Protein AF-X1SL46-F1 (afdb_monomer)

Structure (mmCIF, N/CA/C/O backbone):
data_AF-X1SL46-F1
#
_entry.id   AF-X1SL46-F1
#
loop_
_atom_site.group_PDB
_atom_site.id
_atom_site.type_symbol
_atom_site.label_atom_id
_atom_site.label_alt_id
_atom_site.label_comp_id
_atom_site.label_asym_id
_atom_site.label_entity_id
_atom_site.label_seq_id
_atom_site.pdbx_PDB_ins_code
_atom_site.Cartn_x
_atom_site.Cartn_y
_atom_site.Cartn_z
_atom_site.occupancy
_atom_site.B_iso_or_equiv
_atom_site.auth_seq_id
_atom_site.auth_comp_id
_atom_site.auth_asym_id
_atom_site.auth_atom_id
_atom_site.pdbx_PDB_model_num
ATOM 1 N N . ARG A 1 1 ? 10.139 -12.713 4.785 1.00 58.41 1 ARG A N 1
ATOM 2 C CA . ARG A 1 1 ? 9.504 -11.368 4.733 1.00 58.41 1 ARG A CA 1
ATOM 3 C C . ARG A 1 1 ? 7.977 -11.430 4.865 1.00 58.41 1 ARG A C 1
ATOM 5 O O . ARG A 1 1 ? 7.460 -10.673 5.670 1.00 58.41 1 ARG A O 1
ATOM 12 N N . CYS A 1 2 ? 7.266 -12.348 4.195 1.00 61.91 2 CYS A N 1
ATOM 13 C CA . CYS A 1 2 ? 5.795 -12.457 4.283 1.00 61.91 2 CYS A CA 1
ATOM 14 C C . CYS A 1 2 ? 5.228 -12.669 5.702 1.00 61.91 2 CYS A C 1
ATOM 16 O O . CYS A 1 2 ? 4.171 -12.136 6.013 1.00 61.91 2 CYS A O 1
ATOM 18 N N . GLN A 1 3 ? 5.934 -13.389 6.584 1.00 73.50 3 GLN A N 1
ATOM 19 C CA . GLN A 1 3 ? 5.473 -13.589 7.969 1.00 73.50 3 GLN A CA 1
ATOM 20 C C . GLN A 1 3 ? 5.343 -12.278 8.757 1.00 73.50 3 GLN A C 1
ATOM 22 O O . GLN A 1 3 ? 4.343 -12.077 9.434 1.00 73.50 3 GLN A O 1
ATOM 27 N N . VAL A 1 4 ? 6.300 -11.357 8.599 1.00 76.94 4 VAL A N 1
ATOM 28 C CA . VAL A 1 4 ? 6.293 -10.061 9.301 1.00 76.94 4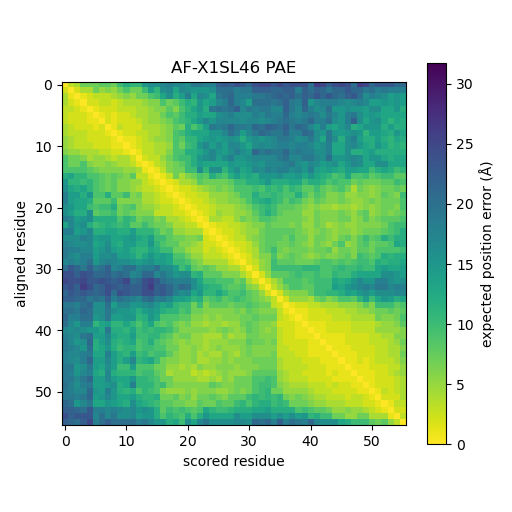 VAL A CA 1
ATOM 29 C C . VAL A 1 4 ? 5.127 -9.187 8.830 1.0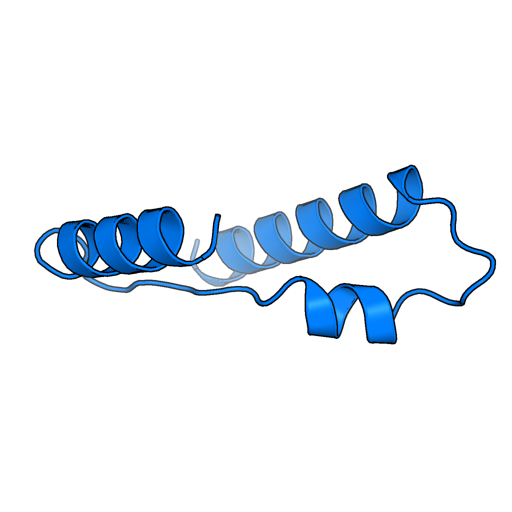0 76.94 4 VAL A C 1
ATOM 31 O O . VAL A 1 4 ? 4.510 -8.485 9.626 1.00 76.94 4 VAL A O 1
ATOM 34 N N . ALA A 1 5 ? 4.783 -9.260 7.539 1.00 73.38 5 ALA A N 1
ATOM 35 C CA . ALA A 1 5 ? 3.641 -8.539 6.984 1.00 73.38 5 ALA A CA 1
ATOM 36 C C . ALA A 1 5 ? 2.310 -9.051 7.560 1.00 73.38 5 ALA A C 1
ATOM 38 O O . ALA A 1 5 ? 1.475 -8.248 7.968 1.00 73.38 5 ALA A O 1
ATOM 39 N N . ASN A 1 6 ? 2.134 -10.372 7.669 1.00 76.94 6 ASN A N 1
ATOM 40 C CA . ASN A 1 6 ? 0.913 -10.964 8.227 1.00 76.94 6 ASN A CA 1
ATOM 41 C C . ASN A 1 6 ? 0.736 -10.660 9.722 1.00 76.94 6 ASN A C 1
ATOM 43 O O . ASN A 1 6 ? -0.377 -10.355 10.161 1.00 76.94 6 ASN A O 1
ATOM 47 N N . GLU A 1 7 ? 1.820 -10.689 10.503 1.00 81.56 7 GLU A N 1
ATOM 48 C CA . GLU A 1 7 ? 1.779 -10.255 11.905 1.00 81.56 7 GLU A CA 1
ATOM 49 C C . GLU A 1 7 ? 1.430 -8.768 12.025 1.00 81.56 7 GLU A C 1
ATOM 51 O O . GLU A 1 7 ? 0.586 -8.397 12.844 1.00 81.56 7 GLU A O 1
ATOM 56 N N . GLY A 1 8 ? 2.021 -7.920 11.177 1.00 75.38 8 GLY A N 1
ATOM 57 C CA . GLY A 1 8 ? 1.717 -6.490 11.127 1.00 75.38 8 GLY A CA 1
ATOM 58 C C . GLY A 1 8 ? 0.242 -6.212 10.822 1.00 75.38 8 GLY A C 1
ATOM 59 O O . GLY A 1 8 ? -0.399 -5.452 11.547 1.00 75.38 8 GLY A O 1
ATOM 60 N N . ILE A 1 9 ? -0.316 -6.883 9.809 1.00 75.38 9 ILE A N 1
ATOM 61 C CA . ILE A 1 9 ? -1.731 -6.776 9.415 1.00 75.38 9 ILE A CA 1
ATOM 62 C C . ILE A 1 9 ? -2.655 -7.188 10.567 1.00 75.38 9 ILE A C 1
ATOM 64 O O . ILE A 1 9 ? -3.574 -6.448 10.918 1.00 75.38 9 ILE A O 1
ATOM 68 N N . THR A 1 10 ? -2.378 -8.329 11.205 1.00 78.44 10 THR A N 1
ATOM 69 C CA . THR A 1 10 ? -3.186 -8.843 12.327 1.00 78.44 10 THR A CA 1
ATOM 70 C C . THR A 1 10 ? -3.193 -7.868 13.505 1.00 78.44 10 THR A C 1
ATOM 72 O O . THR A 1 10 ? -4.225 -7.654 14.140 1.00 78.44 10 THR A O 1
ATOM 75 N N . ARG A 1 11 ? -2.055 -7.222 13.782 1.00 78.81 11 ARG A N 1
ATOM 76 C CA . ARG A 1 11 ? -1.924 -6.249 14.873 1.00 78.81 11 ARG A CA 1
ATOM 77 C C . ARG A 1 11 ? -2.625 -4.918 14.576 1.00 78.81 11 ARG A C 1
ATOM 79 O O . ARG A 1 11 ? -3.106 -4.271 15.505 1.00 78.81 11 ARG A O 1
ATOM 86 N N . LEU A 1 12 ? -2.676 -4.513 13.306 1.00 71.75 12 LEU A N 1
ATOM 87 C CA . LEU A 1 12 ? -3.331 -3.282 12.850 1.00 71.75 12 LEU A CA 1
ATOM 88 C C . LEU A 1 12 ? -4.857 -3.417 12.786 1.00 71.75 12 LEU A C 1
ATOM 90 O O . LEU A 1 12 ? -5.545 -2.470 13.150 1.00 71.75 12 LEU A O 1
ATOM 94 N N . LEU A 1 13 ? -5.385 -4.591 12.421 1.00 70.00 13 LEU A N 1
ATOM 95 C CA . LEU A 1 13 ? -6.829 -4.854 12.306 1.00 70.00 13 LEU A CA 1
ATOM 96 C C . LEU A 1 13 ? -7.631 -4.530 13.575 1.00 70.00 13 LEU A C 1
ATOM 98 O O . LEU A 1 13 ? -8.759 -4.066 13.480 1.00 70.00 13 LEU A O 1
ATOM 102 N N . GLY A 1 14 ? -7.059 -4.735 14.764 1.00 72.25 14 GLY A N 1
ATOM 103 C CA . GLY A 1 14 ? -7.731 -4.415 16.031 1.00 72.25 14 GLY A CA 1
ATOM 104 C C . GLY A 1 14 ? -7.672 -2.936 16.439 1.00 72.25 14 GLY A C 1
ATOM 105 O O . GLY A 1 14 ? -8.152 -2.587 17.515 1.00 72.25 14 GLY A O 1
ATOM 106 N N . LYS A 1 15 ? -7.013 -2.083 15.647 1.00 74.25 15 LYS A N 1
ATOM 107 C CA . LYS A 1 15 ? -6.673 -0.692 15.997 1.00 74.25 15 LYS A CA 1
ATOM 108 C C . LYS A 1 15 ? -7.137 0.332 14.955 1.00 74.25 15 LYS A C 1
ATOM 110 O O . LYS A 1 15 ? -6.948 1.520 15.197 1.00 74.25 15 LYS A O 1
ATOM 115 N N . VAL A 1 16 ? -7.690 -0.101 13.819 1.00 72.69 16 VAL A N 1
ATOM 116 C CA . VAL A 1 16 ? -8.103 0.775 1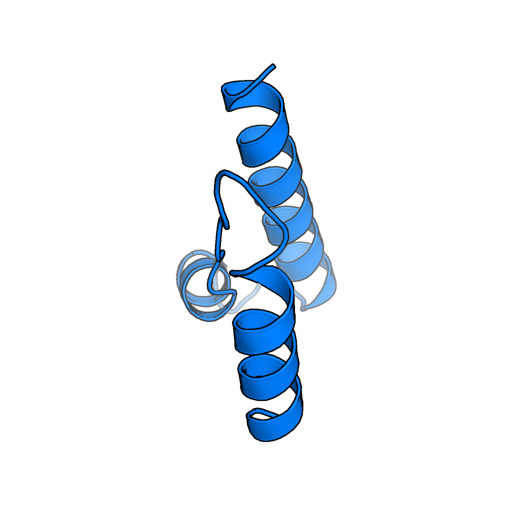2.709 1.00 72.69 16 VAL A CA 1
ATOM 117 C C . VAL A 1 16 ? -9.545 0.487 12.294 1.00 72.69 16 VAL A C 1
ATOM 119 O O . VAL A 1 16 ? -9.943 -0.674 12.239 1.00 72.69 16 VAL A O 1
ATOM 122 N N . ASP A 1 17 ? -10.310 1.527 11.957 1.00 75.31 17 ASP A N 1
ATOM 123 C CA . ASP A 1 17 ? -11.685 1.387 11.449 1.00 75.31 17 ASP A CA 1
ATOM 124 C C . ASP A 1 17 ? -11.730 0.790 10.034 1.00 75.31 17 ASP A C 1
ATOM 126 O O . ASP A 1 17 ? -12.703 0.151 9.637 1.00 75.31 17 ASP A O 1
ATOM 130 N N . THR A 1 18 ? -10.678 0.991 9.235 1.00 68.75 18 THR A N 1
ATOM 131 C CA . THR A 1 18 ? -10.556 0.429 7.884 1.00 68.75 18 THR A CA 1
ATOM 132 C C . THR A 1 18 ? -9.085 0.231 7.530 1.00 68.75 18 THR A C 1
ATOM 134 O O . THR A 1 18 ? -8.268 1.136 7.685 1.00 68.75 18 THR A O 1
ATOM 137 N N . LEU A 1 19 ? -8.743 -0.964 7.041 1.00 75.12 19 LEU A N 1
ATOM 138 C CA . LEU A 1 19 ? -7.408 -1.301 6.549 1.00 75.12 19 LEU A CA 1
ATOM 139 C C . LEU A 1 19 ? -7.443 -1.412 5.022 1.00 75.12 19 LEU A C 1
ATOM 141 O O . LEU A 1 19 ? -8.135 -2.271 4.478 1.00 75.12 19 LEU A O 1
ATOM 145 N N . ILE A 1 20 ? -6.666 -0.575 4.337 1.00 73.94 20 ILE A N 1
ATOM 146 C CA . ILE A 1 20 ? -6.538 -0.597 2.877 1.00 73.94 20 ILE A CA 1
ATOM 147 C C . ILE A 1 20 ? -5.220 -1.278 2.522 1.00 73.94 20 ILE A C 1
ATOM 149 O O . ILE A 1 20 ? -4.145 -0.794 2.870 1.00 73.94 20 ILE A O 1
ATOM 153 N N . ILE A 1 21 ? -5.308 -2.419 1.840 1.00 75.69 21 ILE A N 1
ATOM 154 C CA . ILE A 1 21 ? -4.149 -3.205 1.411 1.00 75.69 21 ILE A CA 1
ATOM 155 C C . ILE A 1 21 ? -3.979 -3.016 -0.094 1.00 75.69 21 ILE A C 1
ATOM 157 O O . ILE A 1 21 ? -4.848 -3.412 -0.870 1.00 75.69 21 ILE A O 1
ATOM 161 N N . ILE A 1 22 ? -2.852 -2.433 -0.506 1.00 74.94 22 ILE A N 1
ATOM 162 C CA . ILE A 1 22 ? -2.507 -2.230 -1.918 1.00 74.94 22 ILE A CA 1
ATOM 163 C C . ILE A 1 22 ? -1.444 -3.268 -2.307 1.00 74.94 22 ILE A C 1
ATOM 165 O O . ILE A 1 22 ? -0.315 -3.197 -1.818 1.00 74.94 22 ILE A O 1
ATOM 169 N N . PRO A 1 23 ? -1.784 -4.270 -3.139 1.00 71.44 23 PRO A N 1
ATOM 170 C CA . PRO A 1 23 ? -0.827 -5.273 -3.584 1.00 71.44 23 PRO A CA 1
ATOM 171 C C . PRO A 1 23 ? 0.073 -4.700 -4.684 1.00 71.44 23 PRO A C 1
ATOM 173 O O . PRO A 1 23 ? -0.386 -4.436 -5.796 1.00 71.44 23 PRO A O 1
ATOM 176 N N . ASN A 1 24 ? 1.368 -4.566 -4.392 1.00 72.50 24 ASN A N 1
ATOM 177 C CA . ASN A 1 24 ? 2.357 -4.071 -5.355 1.00 72.50 24 ASN A CA 1
ATOM 178 C C . ASN A 1 24 ? 2.492 -4.959 -6.601 1.00 72.50 24 ASN A C 1
ATOM 180 O O . ASN A 1 24 ? 2.841 -4.452 -7.661 1.00 72.50 24 ASN A O 1
ATOM 184 N N . ASP A 1 25 ? 2.153 -6.246 -6.511 1.00 71.38 25 ASP A N 1
ATOM 185 C CA . ASP A 1 25 ? 2.192 -7.169 -7.653 1.00 71.38 25 ASP A CA 1
ATOM 186 C C . ASP A 1 25 ? 1.278 -6.699 -8.796 1.00 71.38 25 ASP A C 1
ATOM 188 O O . ASP A 1 25 ? 1.669 -6.724 -9.958 1.00 71.38 25 ASP A O 1
ATOM 192 N N . ARG A 1 26 ? 0.103 -6.137 -8.470 1.00 68.31 26 ARG A N 1
ATOM 193 C CA . ARG A 1 26 ? -0.809 -5.572 -9.480 1.00 68.31 26 ARG A CA 1
ATOM 194 C C . ARG A 1 26 ? -0.294 -4.270 -10.091 1.00 68.31 26 ARG A C 1
ATOM 196 O O . ARG A 1 26 ? -0.676 -3.929 -11.204 1.00 68.31 26 ARG A O 1
ATOM 203 N N . LEU A 1 27 ? 0.537 -3.527 -9.359 1.00 67.44 27 LEU A N 1
ATOM 204 C CA . LEU A 1 27 ? 1.177 -2.309 -9.862 1.00 67.44 27 LEU A CA 1
ATOM 205 C C . LEU A 1 27 ? 2.312 -2.65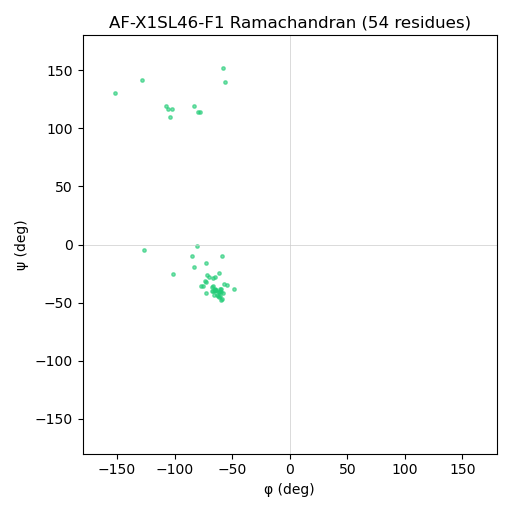2 -10.827 1.00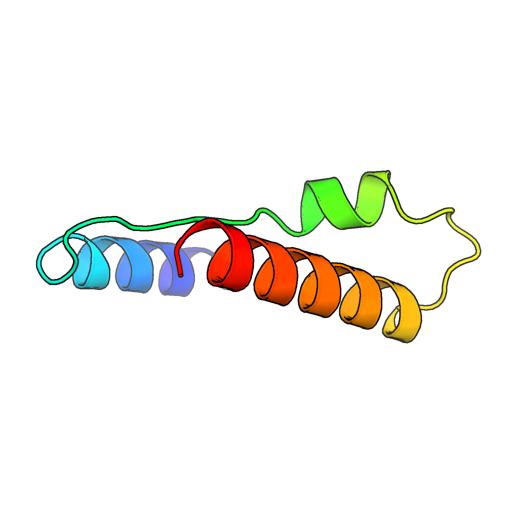 67.44 27 LEU A C 1
ATOM 207 O O . LEU A 1 27 ? 2.492 -1.963 -11.825 1.00 67.44 27 LEU A O 1
ATOM 211 N N . LEU A 1 28 ? 3.029 -3.745 -10.558 1.00 65.50 28 LEU A N 1
ATOM 212 C CA . LEU A 1 28 ? 4.066 -4.272 -11.440 1.00 65.50 28 LEU A CA 1
ATOM 213 C C . LEU A 1 28 ? 3.483 -4.810 -12.753 1.00 65.50 28 LEU A C 1
ATOM 215 O O . LEU A 1 28 ? 4.086 -4.578 -13.792 1.00 65.50 28 LEU A O 1
ATOM 219 N N . ASP A 1 29 ? 2.297 -5.428 -12.728 1.00 67.62 29 ASP A N 1
ATOM 220 C CA . ASP A 1 29 ? 1.589 -5.866 -13.946 1.00 67.62 29 ASP A CA 1
ATOM 221 C C . ASP A 1 29 ? 1.149 -4.694 -14.848 1.00 67.62 29 ASP A C 1
ATOM 223 O O . ASP A 1 29 ? 1.029 -4.846 -16.064 1.00 67.62 29 ASP A O 1
ATOM 227 N N . LEU A 1 30 ? 0.901 -3.517 -14.260 1.00 64.25 30 LEU A N 1
ATOM 228 C CA . LEU A 1 30 ? 0.572 -2.278 -14.979 1.00 64.25 30 LEU A CA 1
ATOM 229 C C . LEU A 1 30 ? 1.823 -1.535 -15.477 1.00 64.25 30 LEU A C 1
ATOM 231 O O . LEU A 1 30 ? 1.724 -0.693 -16.372 1.00 64.25 30 LEU A O 1
ATOM 235 N N . CYS A 1 31 ? 2.993 -1.823 -14.906 1.00 61.38 31 CYS A N 1
ATOM 236 C CA . CYS A 1 31 ? 4.264 -1.282 -15.361 1.00 61.38 31 CYS A CA 1
ATOM 237 C C . CYS A 1 31 ? 4.794 -2.107 -16.538 1.00 61.38 31 CYS A C 1
ATOM 239 O O . CYS A 1 31 ? 5.107 -3.286 -16.418 1.00 61.38 31 CYS A O 1
ATOM 241 N N . ASP A 1 32 ? 4.962 -1.456 -17.686 1.00 60.09 32 ASP A N 1
ATOM 242 C CA . ASP A 1 32 ? 5.596 -2.059 -18.858 1.00 60.09 32 ASP A CA 1
ATOM 243 C C . ASP A 1 32 ? 7.004 -2.569 -18.482 1.00 60.09 32 ASP A C 1
ATOM 245 O O . ASP A 1 32 ? 7.719 -1.875 -17.758 1.00 60.09 32 ASP A O 1
ATOM 249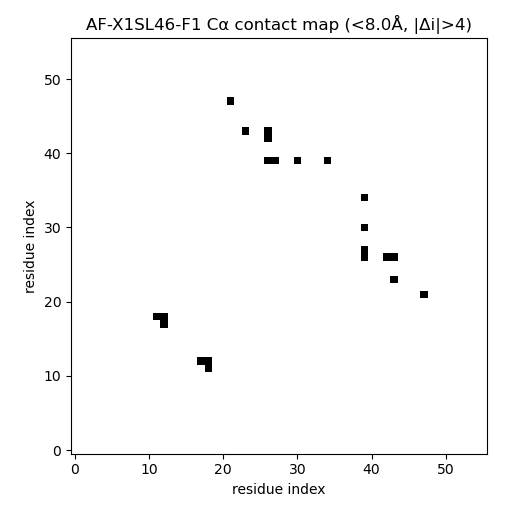 N N . GLN A 1 33 ? 7.455 -3.733 -18.968 1.00 62.47 33 GLN A N 1
ATOM 250 C CA . GLN A 1 33 ? 8.734 -4.369 -18.557 1.00 62.47 33 GLN A CA 1
ATOM 251 C C . GLN A 1 33 ? 9.992 -3.505 -18.811 1.00 62.47 33 GLN A C 1
ATOM 253 O O . GLN A 1 33 ? 11.088 -3.830 -18.359 1.00 62.47 33 GLN A O 1
ATOM 258 N N . LYS A 1 34 ? 9.847 -2.394 -19.543 1.00 60.88 34 LYS A N 1
ATOM 259 C CA . LYS A 1 34 ? 10.887 -1.378 -19.784 1.00 60.88 34 LYS A CA 1
ATOM 260 C C . LYS A 1 34 ? 10.992 -0.330 -18.672 1.00 60.88 34 LYS A C 1
ATOM 262 O O . LYS A 1 34 ? 11.908 0.491 -18.680 1.00 60.88 34 LYS A O 1
ATOM 267 N N . THR A 1 35 ? 10.045 -0.328 -17.746 1.00 62.22 35 THR A N 1
ATOM 268 C CA . THR A 1 35 ? 9.946 0.634 -16.656 1.00 62.22 35 THR A CA 1
ATOM 269 C C . THR A 1 35 ? 10.922 0.218 -15.561 1.00 62.22 35 THR A C 1
ATOM 271 O O . THR A 1 35 ? 10.778 -0.842 -14.959 1.00 62.22 35 THR A O 1
ATOM 274 N N . GLY A 1 36 ? 11.950 1.035 -15.321 1.00 68.50 36 GLY A N 1
ATOM 275 C CA . GLY A 1 36 ? 12.892 0.799 -14.229 1.00 68.50 36 GLY A CA 1
ATOM 276 C C . GLY A 1 36 ? 12.176 0.753 -12.878 1.00 68.50 36 GLY A C 1
ATOM 277 O O . GLY A 1 36 ? 11.146 1.401 -12.690 1.00 68.50 36 GLY A O 1
ATOM 278 N N . VAL A 1 37 ? 12.751 0.008 -11.934 1.00 71.00 37 VAL A N 1
ATOM 279 C CA . VAL A 1 37 ? 12.217 -0.203 -10.579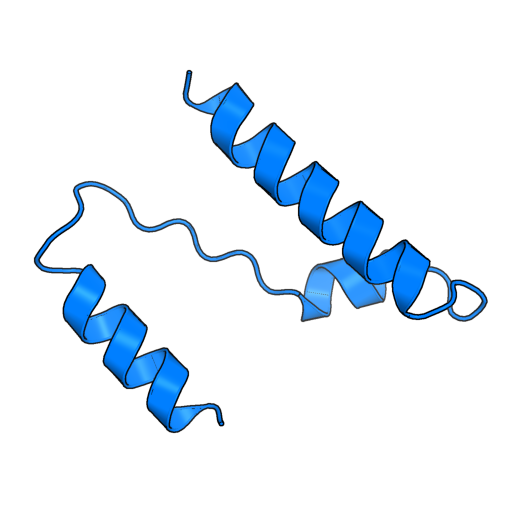 1.00 71.00 37 VAL A CA 1
ATOM 280 C C . VAL A 1 37 ? 11.812 1.120 -9.903 1.00 71.00 37 VAL A C 1
ATOM 282 O O . VAL A 1 37 ? 10.752 1.193 -9.289 1.00 71.00 37 VAL A O 1
ATOM 285 N N . ASP A 1 38 ? 12.582 2.195 -10.102 1.00 74.81 38 ASP A N 1
ATOM 286 C CA . ASP A 1 38 ? 12.265 3.547 -9.617 1.00 74.81 38 ASP A CA 1
ATOM 287 C C . ASP A 1 38 ? 10.921 4.102 -10.108 1.00 74.81 38 ASP A C 1
ATOM 289 O O . ASP A 1 38 ? 10.180 4.718 -9.342 1.00 74.81 38 ASP A O 1
ATOM 293 N N . ASN A 1 39 ? 10.576 3.896 -11.381 1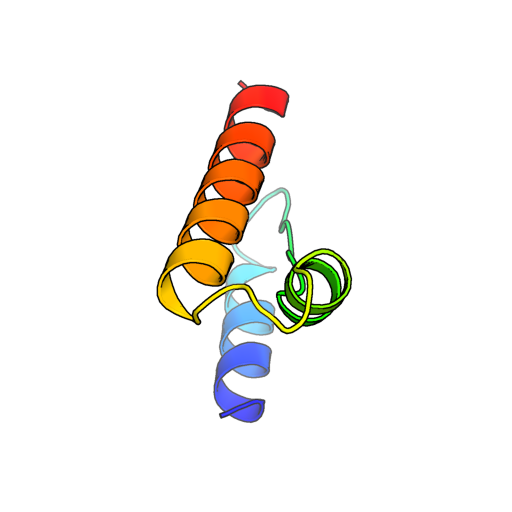.00 75.25 39 ASN A N 1
ATOM 294 C CA . ASN A 1 39 ? 9.304 4.382 -11.913 1.00 75.25 39 ASN A CA 1
ATOM 295 C C . ASN A 1 39 ? 8.123 3.538 -11.414 1.00 75.25 39 ASN A C 1
ATOM 297 O O . ASN A 1 39 ? 7.041 4.087 -11.215 1.00 75.25 39 ASN A O 1
ATOM 301 N N . ALA A 1 40 ? 8.324 2.240 -11.163 1.00 73.94 40 ALA A N 1
ATOM 302 C CA . ALA A 1 40 ? 7.296 1.395 -10.554 1.00 73.94 40 ALA A CA 1
ATOM 303 C C . ALA A 1 40 ? 6.981 1.835 -9.114 1.00 73.94 40 ALA A C 1
ATOM 305 O O . ALA A 1 40 ? 5.815 1.898 -8.724 1.00 73.94 40 ALA A O 1
ATOM 306 N N . PHE A 1 41 ? 8.005 2.229 -8.347 1.00 74.62 41 PHE A N 1
ATOM 307 C CA . PHE A 1 41 ? 7.810 2.807 -7.015 1.00 74.62 41 PHE A CA 1
ATOM 308 C C . PHE A 1 41 ? 7.070 4.146 -7.055 1.00 74.62 41 PHE A C 1
ATOM 310 O O . PHE A 1 41 ? 6.162 4.351 -6.254 1.00 74.62 41 PHE A O 1
ATOM 317 N N . LYS A 1 42 ? 7.371 5.020 -8.024 1.00 80.25 42 LYS A N 1
ATOM 318 C CA . LYS A 1 42 ? 6.611 6.271 -8.203 1.00 80.25 42 LYS A CA 1
ATOM 319 C C . LYS A 1 42 ? 5.134 6.026 -8.501 1.00 80.25 42 LYS A C 1
ATOM 321 O O . LYS A 1 42 ? 4.284 6.733 -7.970 1.00 80.25 42 LYS A O 1
ATOM 326 N N . LEU A 1 43 ? 4.822 5.021 -9.320 1.00 77.69 43 LEU A N 1
ATOM 327 C CA . LEU A 1 43 ? 3.436 4.659 -9.611 1.00 77.69 43 LEU A CA 1
ATOM 328 C C . LEU A 1 43 ? 2.715 4.153 -8.351 1.00 77.69 43 LEU A C 1
ATOM 330 O O . LEU A 1 43 ? 1.559 4.503 -8.118 1.00 77.69 43 LEU A O 1
ATOM 334 N N . ALA A 1 44 ? 3.406 3.371 -7.517 1.00 78.19 44 ALA A N 1
ATOM 335 C CA . ALA A 1 44 ? 2.877 2.922 -6.233 1.00 78.19 44 ALA A CA 1
ATOM 336 C C . ALA A 1 44 ? 2.586 4.090 -5.281 1.00 78.19 44 ALA A C 1
ATOM 338 O O . ALA A 1 44 ? 1.507 4.134 -4.686 1.00 78.19 44 ALA A O 1
ATOM 339 N N . ASP A 1 45 ? 3.500 5.058 -5.193 1.00 81.56 45 ASP A N 1
ATOM 340 C CA . ASP A 1 45 ? 3.310 6.279 -4.404 1.00 81.56 45 ASP A CA 1
ATOM 341 C C . ASP A 1 45 ? 2.116 7.101 -4.903 1.00 81.56 45 ASP A C 1
ATOM 343 O O . ASP A 1 45 ? 1.317 7.590 -4.099 1.00 81.56 45 ASP A O 1
ATOM 347 N N . ASP A 1 46 ? 1.931 7.210 -6.220 1.00 82.62 46 ASP A N 1
ATOM 348 C CA . ASP A 1 46 ? 0.766 7.892 -6.783 1.00 82.62 46 ASP A CA 1
ATOM 349 C C . ASP A 1 46 ? -0.545 7.164 -6.461 1.00 82.62 46 ASP A C 1
ATOM 351 O O . ASP A 1 46 ? -1.544 7.819 -6.156 1.00 82.62 46 ASP A O 1
ATOM 355 N N . VAL A 1 47 ? -0.574 5.829 -6.473 1.00 80.69 47 VAL A N 1
ATOM 356 C CA . VAL A 1 47 ? -1.768 5.056 -6.081 1.00 80.69 47 VAL A CA 1
ATOM 357 C C . VAL A 1 47 ? -2.069 5.210 -4.591 1.00 80.69 47 VAL A C 1
ATOM 359 O O . VAL A 1 47 ? -3.231 5.389 -4.221 1.00 80.69 47 VAL A O 1
ATOM 362 N N . LEU A 1 48 ? -1.043 5.223 -3.738 1.00 80.19 48 LEU A N 1
ATOM 363 C CA . LEU A 1 48 ? -1.195 5.520 -2.312 1.00 80.19 48 LEU A CA 1
ATOM 364 C C . LEU A 1 48 ? -1.764 6.929 -2.096 1.00 80.19 48 LEU A C 1
ATOM 366 O O . LEU A 1 48 ? -2.709 7.101 -1.324 1.00 80.19 48 LEU A O 1
ATOM 370 N N . ARG A 1 49 ? -1.249 7.929 -2.824 1.00 81.88 49 ARG A N 1
ATOM 371 C CA . ARG A 1 49 ? -1.729 9.316 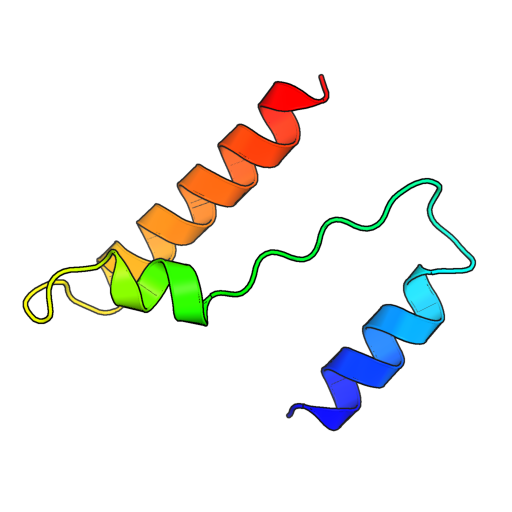-2.759 1.00 81.88 49 ARG A CA 1
ATOM 372 C C . ARG A 1 49 ? -3.192 9.436 -3.183 1.00 81.88 49 ARG A C 1
ATOM 374 O O . ARG A 1 49 ? -3.965 10.082 -2.480 1.00 81.88 49 ARG A O 1
ATOM 381 N N . HIS A 1 50 ? -3.585 8.794 -4.284 1.00 79.12 50 HIS A N 1
ATOM 382 C CA . HIS A 1 50 ? -4.986 8.758 -4.714 1.00 79.12 50 HIS A CA 1
ATOM 383 C C . HIS A 1 50 ? -5.876 8.033 -3.701 1.00 79.12 50 HIS A C 1
ATOM 385 O O . HIS A 1 50 ? -6.983 8.493 -3.440 1.00 79.12 50 HIS A O 1
ATOM 391 N N . GLY A 1 51 ? -5.393 6.944 -3.095 1.00 79.75 51 GLY A N 1
ATOM 392 C CA . GLY A 1 51 ? -6.120 6.220 -2.053 1.00 79.75 51 GLY A CA 1
ATOM 393 C C . GLY A 1 51 ? -6.433 7.093 -0.838 1.00 79.75 51 GLY A C 1
ATOM 394 O O . GLY A 1 51 ? -7.550 7.057 -0.337 1.00 79.75 51 GLY A O 1
ATOM 395 N N . VAL A 1 52 ? -5.486 7.929 -0.406 1.00 77.25 52 VAL A N 1
ATOM 396 C CA . VAL A 1 52 ? -5.704 8.888 0.690 1.00 77.25 52 VAL A CA 1
ATOM 397 C C . VAL A 1 52 ? -6.606 10.051 0.254 1.00 77.25 52 VAL A C 1
ATOM 399 O O . VAL A 1 52 ? -7.501 10.432 1.001 1.00 77.25 52 VAL A O 1
ATOM 402 N N . GLN A 1 53 ? -6.419 10.590 -0.957 1.00 72.94 53 GLN A N 1
ATOM 403 C CA . GLN A 1 53 ? -7.252 11.680 -1.489 1.00 72.94 53 GLN A CA 1
ATOM 404 C C . GLN A 1 53 ? -8.705 11.276 -1.756 1.00 72.94 53 GLN A C 1
ATOM 406 O O . GLN A 1 53 ? -9.575 12.129 -1.698 1.00 72.94 53 GLN A O 1
ATOM 411 N N . ALA A 1 54 ? -8.985 10.009 -2.060 1.00 68.00 54 ALA A N 1
ATOM 412 C CA . ALA A 1 54 ? -10.352 9.533 -2.271 1.00 68.00 54 ALA A CA 1
ATOM 413 C C . ALA A 1 54 ? -11.167 9.436 -0.967 1.00 68.00 54 ALA A C 1
ATOM 415 O O . ALA A 1 54 ? -12.387 9.297 -1.019 1.00 68.00 54 ALA A O 1
ATOM 416 N N . ILE A 1 55 ? -10.491 9.457 0.185 1.00 64.12 55 ILE A N 1
ATOM 417 C CA . ILE A 1 55 ? -11.099 9.312 1.514 1.00 64.12 55 ILE A CA 1
ATOM 418 C C . ILE A 1 55 ? -11.255 10.674 2.212 1.00 64.12 55 ILE A C 1
ATOM 420 O O . ILE A 1 55 ? -12.116 10.803 3.081 1.00 64.12 55 ILE A O 1
ATOM 424 N N . ALA A 1 56 ? -10.429 11.664 1.851 1.00 52.88 56 ALA A N 1
ATOM 425 C CA . ALA A 1 56 ? -10.436 13.024 2.399 1.00 52.88 56 ALA A CA 1
ATOM 426 C C . ALA A 1 56 ? -11.417 13.944 1.659 1.00 52.88 56 ALA A C 1
ATOM 428 O O . ALA A 1 56 ? -12.089 14.742 2.351 1.00 52.88 56 ALA A O 1
#

Solvent-accessible surface area (backbone atoms only — not comparable to full-atom values): 3613 Å² total; per-residue (Å²): 115,69,67,61,53,54,54,50,50,62,63,45,61,84,75,48,99,74,87,88,84,82,65,63,69,64,53,52,73,72,42,59,92,85,56,52,73,69,57,52,51,51,52,50,52,50,53,52,50,50,58,54,61,76,73,106

Radius of gyration: 13.67 Å; Cα contacts (8 Å, |Δi|>4): 11; chains: 1; bounding box: 25×27×36 Å

Sequence (56 aa):
RCQVANEGITRLLGKVDTLIIIPNDRLLDLCDQKTGVDNAFKLADDVLRHGVQAIA

Mean predicted aligned error: 9.94 Å

Secondary structure (DSSP, 8-state):
-HHHHHHHHHHHHTT-S------HHHHHHHS-TTS-HHHHHHHHHHHHHHHHHTT-

Organism: NCBI:txid412755

InterPro domains:
  IPR036525 Tubulin/FtsZ, GTPase domain superfamily [G3DSA:3.40.50.1440] (1-56)
  IPR036525 Tubulin/FtsZ, GTPase domain superfamily [SSF52490] (2-55)
  IPR045061 Tubulin-like protein FtsZ/CetZ [PTHR30314] (1-55)

Foldseek 3Di:
DVVVVVVVVVVCVVPDPDDDDDDLVVLVVVDDPPDPPVVSVVSVVVVVVVVVVVVD

pLDDT: mean 72.25, std 6.73, range [52.88, 82.62]